Protein AF-A0A8S8XP30-F1 (afdb_monomer_lite)

Secondary structure (DSSP, 8-state):
-TT-TTSSSGGGPPPPTTS---EEEEEE-TTT--EEEEEEE-S-S-HHHHHHHHHHHHHHHHHHHHHT-

Structure (mmCIF, N/CA/C/O backbone):
data_AF-A0A8S8XP30-F1
#
_entry.id   AF-A0A8S8XP30-F1
#
loop_
_atom_site.group_PDB
_atom_site.id
_atom_site.type_symbol
_atom_site.label_atom_id
_atom_site.label_alt_id
_atom_site.label_comp_id
_atom_site.label_asym_id
_atom_site.label_entity_id
_atom_site.label_seq_id
_atom_site.pdbx_PDB_ins_code
_atom_site.Cartn_x
_atom_site.Cartn_y
_atom_site.Cartn_z
_atom_site.occupancy
_atom_site.B_iso_or_equiv
_atom_site.auth_seq_id
_atom_site.auth_comp_id
_atom_site.auth_asym_id
_atom_site.auth_atom_id
_atom_site.pdbx_PDB_model_num
ATOM 1 N N . MET A 1 1 ? -8.379 -6.034 -3.673 1.00 91.81 1 MET A N 1
ATOM 2 C CA . MET A 1 1 ? -7.773 -6.030 -2.326 1.00 91.81 1 MET A CA 1
ATOM 3 C C . MET A 1 1 ? -8.037 -4.713 -1.612 1.00 91.81 1 MET A C 1
ATOM 5 O O . MET A 1 1 ? -8.910 -4.717 -0.777 1.00 91.81 1 MET A O 1
ATOM 9 N N . GLU A 1 2 ? -7.429 -3.575 -1.969 1.00 97.25 2 GLU A N 1
ATOM 10 C CA . GLU A 1 2 ? -7.622 -2.308 -1.209 1.00 97.25 2 GLU A CA 1
ATOM 11 C C . GLU A 1 2 ? -9.064 -1.743 -1.173 1.00 97.25 2 GLU A C 1
ATOM 13 O O . GLU A 1 2 ? -9.363 -0.874 -0.363 1.00 97.25 2 GLU A O 1
ATOM 18 N N . ASN A 1 3 ? -9.952 -2.198 -2.065 1.00 97.62 3 ASN A N 1
ATOM 19 C CA . ASN A 1 3 ? -11.388 -1.870 -2.065 1.00 97.62 3 ASN A CA 1
ATOM 20 C C . ASN A 1 3 ? -12.260 -2.977 -1.440 1.00 97.62 3 ASN A C 1
ATOM 22 O O . ASN A 1 3 ? -13.479 -2.883 -1.503 1.00 97.62 3 ASN A O 1
ATOM 26 N N . GLU A 1 4 ? -11.661 -4.048 -0.928 1.00 97.56 4 GLU A N 1
ATOM 27 C CA . GLU A 1 4 ? -12.370 -5.160 -0.296 1.00 97.56 4 GLU A CA 1
ATOM 28 C C . GLU A 1 4 ? -12.246 -4.991 1.225 1.00 97.56 4 GLU A C 1
ATOM 30 O O . GLU A 1 4 ? -11.132 -5.104 1.741 1.00 97.56 4 GLU A O 1
ATOM 35 N N . PRO A 1 5 ? -13.341 -4.684 1.943 1.00 96.75 5 PRO A N 1
ATOM 36 C CA . PRO A 1 5 ? -13.286 -4.370 3.371 1.00 96.75 5 PRO A CA 1
ATOM 37 C C . PRO A 1 5 ? -12.876 -5.555 4.251 1.00 96.75 5 PRO A C 1
ATOM 39 O O . PRO A 1 5 ? -12.476 -5.342 5.391 1.00 96.75 5 PRO A O 1
ATOM 42 N N . LEU A 1 6 ? -12.957 -6.791 3.750 1.00 97.81 6 LEU A N 1
ATOM 43 C CA . LEU A 1 6 ? -12.547 -7.978 4.504 1.00 97.81 6 LEU A CA 1
ATOM 44 C C . LEU A 1 6 ? -11.026 -8.169 4.578 1.00 97.81 6 LEU A C 1
ATOM 46 O O . LEU A 1 6 ? -10.555 -9.005 5.350 1.00 97.81 6 LEU A O 1
ATOM 50 N N . PHE A 1 7 ? -10.245 -7.423 3.794 1.00 97.69 7 PHE A N 1
ATOM 51 C CA . PHE A 1 7 ? -8.788 -7.485 3.851 1.00 97.69 7 PHE A CA 1
ATOM 52 C C . PHE A 1 7 ? -8.208 -6.308 4.626 1.00 97.69 7 PHE A C 1
ATOM 54 O O . PHE A 1 7 ? -8.647 -5.174 4.471 1.00 97.69 7 PHE A O 1
ATOM 61 N N . ASN A 1 8 ? -7.138 -6.570 5.382 1.00 96.62 8 ASN A N 1
ATOM 6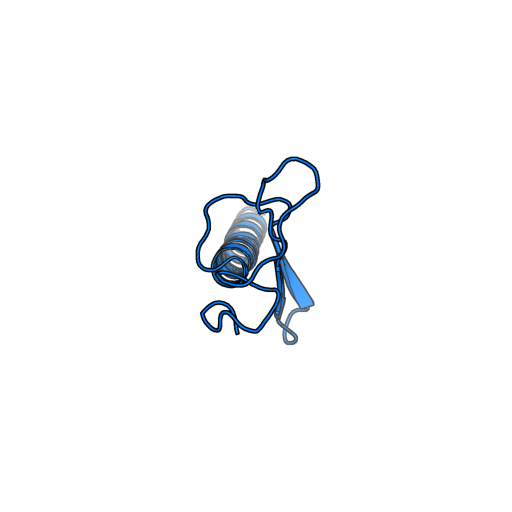2 C CA . ASN A 1 8 ? -6.351 -5.541 6.061 1.00 96.62 8 ASN A CA 1
ATOM 63 C C . ASN A 1 8 ? -5.498 -4.734 5.062 1.00 96.62 8 ASN A C 1
ATOM 65 O O . ASN A 1 8 ? -4.278 -4.879 5.001 1.00 96.62 8 ASN A O 1
ATOM 69 N N . ALA A 1 9 ? -6.158 -3.943 4.219 1.00 96.94 9 ALA A N 1
ATOM 70 C CA . ALA A 1 9 ? -5.557 -3.027 3.260 1.00 96.94 9 ALA A CA 1
ATOM 71 C C . ALA A 1 9 ? -6.594 -1.996 2.791 1.00 96.94 9 ALA A C 1
ATOM 73 O O . ALA A 1 9 ? -7.761 -2.334 2.582 1.00 96.94 9 ALA A O 1
ATOM 74 N N . GLY A 1 10 ? -6.164 -0.762 2.521 1.00 96.38 10 GLY A N 1
ATOM 75 C CA . GLY A 1 10 ? -7.049 0.275 1.992 1.00 96.38 10 GLY A CA 1
ATOM 76 C C . GLY A 1 10 ? -8.245 0.518 2.915 1.00 96.38 10 GLY A C 1
ATOM 77 O O . GLY A 1 10 ? -8.084 0.888 4.073 1.00 96.38 10 GLY A O 1
ATOM 78 N N . ILE A 1 11 ? -9.462 0.298 2.411 1.00 96.12 11 ILE A N 1
ATOM 79 C CA . ILE A 1 11 ? -10.686 0.551 3.189 1.00 96.12 11 ILE A CA 1
ATOM 80 C C . ILE A 1 11 ? -10.887 -0.407 4.376 1.00 96.12 11 ILE A C 1
ATOM 82 O O . ILE A 1 11 ? -11.654 -0.076 5.273 1.00 96.12 11 ILE A O 1
ATOM 86 N N . GLY A 1 12 ? -10.238 -1.576 4.373 1.00 96.69 12 GLY A N 1
ATOM 87 C CA . GLY A 1 12 ? -10.332 -2.580 5.441 1.00 96.69 12 GLY A CA 1
ATOM 88 C C . GLY A 1 12 ? -9.156 -2.552 6.422 1.00 96.69 12 GLY A C 1
ATOM 89 O O . GLY A 1 12 ? -8.969 -3.493 7.190 1.00 96.69 12 GLY A O 1
ATOM 90 N N . SER A 1 13 ? -8.322 -1.508 6.377 1.00 97.31 13 SER A N 1
ATOM 91 C CA . SER A 1 13 ? -7.146 -1.401 7.238 1.00 97.31 13 SER A CA 1
ATOM 92 C C . SER A 1 13 ? -7.497 -1.361 8.723 1.00 97.31 13 SER A C 1
ATOM 94 O O . SER A 1 13 ? -8.436 -0.689 9.151 1.00 97.31 13 SER A O 1
ATOM 96 N N . VAL A 1 14 ? -6.699 -2.083 9.508 1.00 96.81 14 VAL A N 1
ATOM 97 C CA . VAL A 1 14 ? -6.830 -2.117 10.965 1.00 96.81 14 VAL A CA 1
ATOM 98 C C . VAL A 1 14 ? -6.565 -0.748 11.585 1.00 96.81 14 VAL A C 1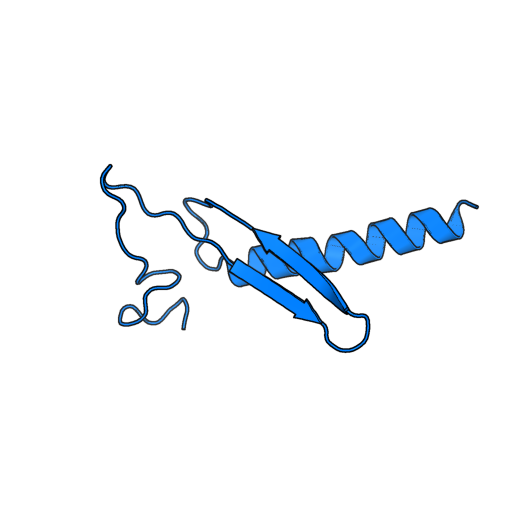
ATOM 100 O O . VAL A 1 14 ? -5.781 0.056 11.081 1.00 96.81 14 VAL A O 1
ATOM 103 N N . ILE A 1 15 ? -7.230 -0.504 12.709 1.00 96.75 15 ILE A N 1
ATOM 104 C CA . ILE A 1 15 ? -7.118 0.733 13.475 1.00 96.75 15 ILE A CA 1
ATOM 105 C C . ILE A 1 15 ? -5.979 0.577 14.490 1.00 96.75 15 ILE A C 1
ATOM 107 O O . ILE A 1 15 ? -5.891 -0.437 15.185 1.00 96.75 15 ILE A O 1
ATOM 111 N N . ALA A 1 16 ? -5.101 1.574 14.561 1.00 96.00 16 ALA A N 1
ATOM 112 C CA . ALA A 1 16 ? -4.015 1.649 15.526 1.00 96.00 16 ALA A CA 1
ATOM 113 C C . ALA A 1 16 ? -4.534 1.947 16.945 1.00 96.00 16 ALA A C 1
ATOM 115 O O . ALA A 1 16 ? -5.683 2.336 17.149 1.00 96.00 16 ALA A O 1
ATOM 116 N N . ALA A 1 17 ? -3.671 1.789 17.951 1.00 97.12 17 ALA A N 1
ATOM 117 C CA . ALA A 1 17 ? -4.046 1.973 19.356 1.00 97.12 17 ALA A CA 1
ATOM 118 C C . ALA A 1 17 ? -4.557 3.391 19.687 1.00 97.12 17 ALA A C 1
ATOM 120 O O . ALA A 1 17 ? -5.332 3.561 20.624 1.00 97.12 17 ALA A O 1
ATOM 121 N N . ASP A 1 18 ? -4.144 4.398 18.917 1.00 96.38 18 ASP A N 1
ATOM 122 C CA . ASP A 1 18 ? -4.583 5.791 19.049 1.00 96.38 18 ASP A CA 1
ATOM 123 C C . ASP A 1 18 ? -5.876 6.107 18.269 1.00 96.38 18 ASP A C 1
ATOM 125 O O . ASP A 1 18 ? -6.309 7.258 18.220 1.00 96.38 18 ASP A O 1
ATOM 129 N N . GLY A 1 19 ? -6.502 5.099 17.653 1.00 96.56 19 GLY A N 1
ATOM 130 C CA . GLY A 1 19 ? -7.707 5.255 16.841 1.00 96.56 19 GLY A CA 1
ATOM 131 C C . GLY A 1 19 ? -7.445 5.697 15.398 1.00 96.56 19 GLY A C 1
ATOM 132 O O . GLY A 1 19 ? -8.400 5.864 14.637 1.00 96.56 19 GLY A O 1
ATOM 133 N N . SER A 1 20 ? -6.185 5.890 14.993 1.00 96.69 20 SER A N 1
ATOM 134 C CA . SER A 1 20 ? -5.839 6.253 13.617 1.00 96.69 20 SER A CA 1
ATOM 135 C C . SER A 1 20 ? -5.813 5.038 12.680 1.00 96.69 20 SER A C 1
ATOM 137 O O . SER A 1 20 ? -5.679 3.895 13.109 1.00 96.69 20 SER A O 1
ATOM 139 N N . VAL A 1 21 ? -5.936 5.283 11.373 1.00 96.69 21 VAL A N 1
ATOM 140 C CA . VAL A 1 21 ? -5.670 4.277 10.333 1.00 96.69 21 VAL A CA 1
ATOM 141 C C . VAL A 1 21 ? -4.475 4.749 9.524 1.00 96.69 21 VAL A C 1
ATOM 143 O O . VAL A 1 21 ? -4.542 5.783 8.851 1.00 96.69 21 VAL A O 1
ATOM 146 N N . THR A 1 22 ? -3.396 3.978 9.590 1.00 97.31 22 THR A N 1
ATOM 147 C CA . THR A 1 22 ? -2.162 4.191 8.836 1.00 97.31 22 THR A CA 1
ATOM 148 C C . THR A 1 22 ? -1.936 3.008 7.907 1.00 97.31 22 THR A C 1
ATOM 150 O O . THR A 1 22 ? -2.350 1.881 8.183 1.00 97.31 22 THR A O 1
ATOM 153 N N . MET A 1 23 ? -1.335 3.274 6.753 1.00 98.00 23 MET A N 1
ATOM 154 C CA . MET A 1 23 ? -1.097 2.250 5.743 1.00 98.00 23 MET A CA 1
ATOM 155 C C . MET A 1 23 ? 0.306 2.366 5.171 1.00 98.00 23 MET A C 1
ATOM 157 O O . MET A 1 23 ? 0.810 3.469 4.945 1.00 98.00 23 MET A O 1
ATOM 161 N N . ASP A 1 24 ? 0.869 1.207 4.854 1.00 98.00 24 ASP A N 1
ATOM 162 C CA . ASP A 1 24 ? 2.120 1.060 4.127 1.00 98.00 24 ASP A CA 1
ATOM 163 C C . ASP A 1 24 ? 1.845 0.299 2.831 1.00 98.00 24 ASP A C 1
ATOM 165 O O . ASP A 1 24 ? 1.004 -0.602 2.784 1.00 98.00 24 ASP A O 1
ATOM 169 N N . ALA A 1 25 ? 2.553 0.652 1.762 1.00 98.38 25 ALA A N 1
ATOM 170 C CA . ALA A 1 25 ? 2.517 -0.108 0.520 1.00 98.38 25 ALA A CA 1
ATOM 171 C C . ALA A 1 25 ? 3.833 0.020 -0.236 1.00 98.38 25 ALA A C 1
ATOM 173 O O . ALA A 1 25 ? 4.461 1.079 -0.255 1.00 98.38 25 ALA A O 1
ATOM 174 N N . SER A 1 26 ? 4.222 -1.057 -0.910 1.00 98.06 26 SER A N 1
ATOM 175 C CA . SER A 1 26 ? 5.414 -1.104 -1.746 1.00 98.06 26 SER A CA 1
ATOM 176 C C . SER A 1 26 ? 5.148 -1.854 -3.045 1.00 98.06 26 SER A C 1
ATOM 178 O O . SER A 1 26 ? 4.273 -2.716 -3.133 1.00 98.06 26 SER A O 1
ATOM 180 N N . ILE A 1 27 ? 5.900 -1.491 -4.078 1.00 97.69 27 ILE A N 1
ATOM 181 C CA . ILE A 1 27 ? 5.887 -2.144 -5.381 1.00 97.69 27 ILE A CA 1
ATOM 182 C C . ILE A 1 27 ? 7.308 -2.215 -5.932 1.00 97.69 27 ILE A C 1
ATOM 184 O O . ILE A 1 27 ? 8.088 -1.275 -5.787 1.00 97.69 27 ILE A O 1
ATOM 188 N N . MET A 1 28 ? 7.621 -3.327 -6.589 1.00 97.38 28 MET A N 1
ATOM 189 C CA . MET A 1 28 ? 8.875 -3.550 -7.301 1.00 97.38 28 MET A CA 1
ATOM 190 C C . MET A 1 28 ? 8.565 -3.945 -8.741 1.00 97.38 28 MET A C 1
ATOM 192 O O . MET A 1 28 ? 7.647 -4.730 -8.991 1.00 97.38 28 MET A O 1
ATOM 196 N N . ARG A 1 29 ? 9.337 -3.423 -9.692 1.00 95.56 29 ARG A N 1
ATOM 197 C CA . ARG A 1 29 ? 9.303 -3.858 -11.086 1.00 95.56 29 ARG A CA 1
ATOM 198 C C . ARG A 1 29 ? 10.451 -4.837 -11.322 1.00 95.56 29 ARG A C 1
ATOM 200 O O . ARG A 1 29 ? 11.615 -4.490 -11.187 1.00 95.56 29 ARG A O 1
ATOM 207 N N . GLY A 1 30 ? 10.123 -6.077 -11.679 1.00 96.69 30 GLY A N 1
ATOM 208 C CA . GLY A 1 30 ? 11.126 -7.139 -11.821 1.00 96.69 30 GLY A CA 1
ATOM 209 C C . GLY A 1 30 ? 12.092 -6.973 -13.000 1.00 96.69 30 GLY A C 1
ATOM 210 O O . GLY A 1 30 ? 13.140 -7.604 -13.003 1.00 96.69 30 GLY A O 1
ATOM 211 N N . SER A 1 31 ? 11.768 -6.145 -13.998 1.00 95.62 31 SER A N 1
ATOM 212 C CA . SER A 1 31 ? 12.599 -5.973 -15.199 1.00 95.62 31 SER A CA 1
ATOM 213 C C . SER A 1 31 ? 13.869 -5.152 -14.966 1.00 95.62 31 SER A C 1
ATOM 215 O O . SER A 1 31 ? 14.852 -5.344 -15.670 1.00 95.62 31 SER A O 1
ATOM 217 N N . ASP A 1 32 ? 13.833 -4.212 -14.023 1.00 92.19 32 ASP A N 1
ATOM 218 C CA . ASP A 1 32 ? 14.902 -3.241 -13.752 1.00 92.19 32 ASP A CA 1
ATOM 219 C C . ASP A 1 32 ? 15.220 -3.122 -12.252 1.00 92.19 32 ASP A C 1
ATOM 221 O O . ASP A 1 32 ? 15.999 -2.262 -11.847 1.00 92.19 32 ASP A O 1
ATOM 225 N N . SER A 1 33 ? 14.610 -3.976 -11.425 1.00 93.69 33 SER A N 1
ATOM 226 C CA . SER A 1 33 ? 14.708 -3.961 -9.961 1.00 93.69 33 SER A CA 1
ATOM 227 C C . SER A 1 33 ? 14.324 -2.622 -9.317 1.00 93.69 33 SER A C 1
ATOM 229 O O . SER A 1 33 ? 14.618 -2.398 -8.142 1.00 93.69 33 SER A O 1
ATOM 231 N N . ALA A 1 34 ? 13.653 -1.726 -10.048 1.00 95.00 34 ALA A N 1
ATOM 232 C CA . ALA A 1 34 ? 13.206 -0.459 -9.496 1.00 95.00 34 ALA A CA 1
ATOM 233 C C . ALA A 1 34 ? 12.103 -0.710 -8.457 1.00 95.00 34 ALA A C 1
ATOM 235 O O . ALA A 1 34 ? 11.234 -1.570 -8.640 1.00 95.00 34 ALA A O 1
ATOM 236 N N . ALA A 1 35 ? 12.111 0.071 -7.377 1.00 96.06 35 ALA A N 1
ATOM 237 C CA . ALA A 1 35 ? 11.139 -0.038 -6.297 1.00 96.06 35 ALA A CA 1
ATOM 238 C C . ALA A 1 35 ? 10.565 1.328 -5.905 1.00 96.06 35 ALA A C 1
ATOM 240 O O . ALA A 1 35 ? 11.210 2.366 -6.051 1.00 96.06 35 ALA A O 1
ATOM 241 N N . GLY A 1 36 ? 9.337 1.314 -5.395 1.00 97.31 36 GLY A N 1
ATOM 242 C CA . GLY A 1 36 ? 8.676 2.474 -4.813 1.00 97.31 36 GLY A CA 1
ATOM 243 C C . GLY A 1 36 ? 7.858 2.060 -3.600 1.00 97.31 36 GLY A C 1
ATOM 244 O O . GLY A 1 36 ? 7.272 0.976 -3.576 1.00 97.31 36 GLY A O 1
ATOM 245 N N . SER A 1 37 ? 7.819 2.917 -2.587 1.00 98.00 37 SER A N 1
ATOM 246 C CA . SER A 1 37 ? 7.056 2.672 -1.368 1.00 98.00 37 SER A CA 1
ATOM 247 C C . SER A 1 37 ? 6.492 3.959 -0.786 1.00 98.00 37 SER A C 1
ATOM 249 O O . SER A 1 37 ? 6.971 5.061 -1.058 1.00 98.00 37 SER A O 1
ATOM 251 N N . VAL A 1 38 ? 5.450 3.795 0.018 1.00 98.00 38 VAL A N 1
ATOM 252 C CA . VAL A 1 38 ? 4.919 4.809 0.923 1.00 98.00 38 VAL A CA 1
ATOM 253 C C . VAL A 1 38 ? 4.716 4.167 2.287 1.00 98.00 38 VAL A C 1
ATOM 255 O O . VAL A 1 38 ? 4.371 2.987 2.365 1.00 98.00 38 VAL A O 1
ATOM 258 N N . VAL A 1 39 ? 4.942 4.940 3.346 1.00 97.75 39 VAL A N 1
ATOM 259 C CA . VAL A 1 39 ? 4.816 4.470 4.727 1.00 97.75 39 VAL A CA 1
ATOM 260 C C . VAL A 1 39 ? 4.038 5.468 5.569 1.00 97.75 39 VAL A C 1
ATOM 262 O O . VAL A 1 39 ? 4.101 6.675 5.323 1.00 97.75 39 VAL A O 1
ATOM 265 N N . ASN A 1 40 ? 3.321 4.955 6.561 1.00 96.88 40 ASN A N 1
ATOM 266 C CA . ASN A 1 40 ? 2.546 5.695 7.543 1.00 96.88 40 ASN A CA 1
ATOM 267 C C . ASN A 1 40 ? 1.573 6.711 6.916 1.00 96.88 40 ASN A C 1
ATOM 269 O O . ASN A 1 40 ? 1.351 7.798 7.456 1.00 96.88 40 ASN A O 1
ATOM 273 N N . VAL A 1 41 ? 1.012 6.394 5.742 1.00 97.31 41 VAL A N 1
ATOM 274 C CA . VAL A 1 41 ? 0.111 7.326 5.058 1.00 97.31 41 VAL A CA 1
ATOM 275 C C . VAL A 1 41 ? -1.273 7.257 5.676 1.00 97.31 41 VAL A C 1
ATOM 277 O O . VAL A 1 41 ? -1.837 6.186 5.890 1.00 97.31 41 VAL A O 1
ATOM 280 N N . THR A 1 42 ? -1.841 8.428 5.924 1.00 94.44 42 THR A N 1
ATOM 281 C CA . THR A 1 42 ? -3.214 8.594 6.386 1.00 94.44 42 THR A CA 1
ATOM 282 C C . THR A 1 42 ? -3.975 9.315 5.272 1.00 94.44 42 THR A C 1
ATOM 284 O O . THR A 1 42 ? -3.444 10.233 4.650 1.00 94.44 42 THR A O 1
ATOM 287 N N . LYS A 1 43 ? -5.213 8.901 4.965 1.00 92.00 43 LYS A N 1
ATOM 288 C CA . LYS A 1 43 ? -6.087 9.521 3.932 1.00 92.00 43 LYS A CA 1
ATOM 289 C C . LYS A 1 43 ? -5.744 9.242 2.454 1.00 92.00 43 LYS A C 1
ATOM 291 O O . LYS A 1 43 ? -6.150 10.004 1.579 1.00 92.00 43 LYS A O 1
ATOM 296 N N . ILE A 1 44 ? -5.077 8.130 2.138 1.00 95.06 44 ILE A N 1
ATOM 297 C CA . ILE A 1 44 ? -4.918 7.658 0.749 1.00 95.06 44 ILE A CA 1
ATOM 298 C C . ILE A 1 44 ? -5.805 6.435 0.528 1.00 95.06 44 ILE A C 1
ATOM 300 O O . ILE A 1 44 ? -5.611 5.414 1.172 1.00 95.06 44 ILE A O 1
ATOM 304 N N . ARG A 1 45 ? -6.753 6.511 -0.417 1.00 95.25 45 ARG A N 1
ATOM 305 C CA . ARG A 1 45 ? -7.657 5.383 -0.726 1.00 95.25 45 ARG A CA 1
ATOM 306 C C . ARG A 1 45 ? -6.918 4.156 -1.278 1.00 95.25 45 ARG A C 1
ATOM 308 O O . ARG A 1 45 ? -7.328 3.032 -1.025 1.00 95.25 45 ARG A O 1
ATOM 315 N N . HIS A 1 46 ? -5.855 4.394 -2.048 1.00 97.75 46 HIS A N 1
ATOM 316 C CA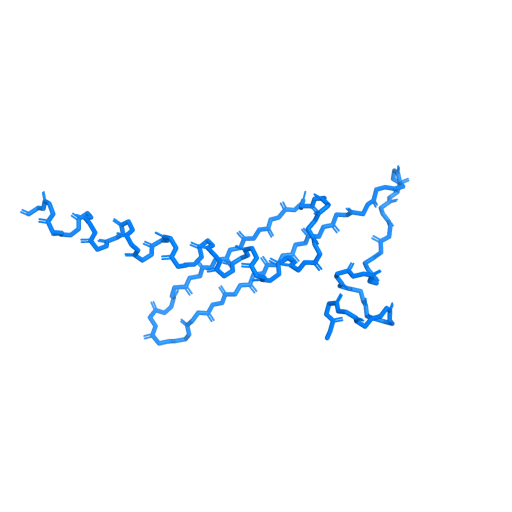 . HIS A 1 46 ? -5.065 3.365 -2.729 1.00 97.75 46 HIS A CA 1
ATOM 317 C C . HIS A 1 46 ? -3.561 3.547 -2.483 1.00 97.75 46 HIS A C 1
ATOM 319 O O . HIS A 1 46 ? -2.875 4.101 -3.353 1.00 97.75 46 HIS A O 1
ATOM 325 N N . PRO A 1 47 ? -3.036 3.146 -1.311 1.00 98.12 47 PRO A N 1
ATOM 326 C CA . PRO A 1 47 ? -1.611 3.248 -0.996 1.00 98.12 47 PRO A CA 1
ATOM 327 C C . PRO A 1 47 ? -0.693 2.679 -2.089 1.00 98.12 47 PRO A C 1
ATOM 329 O O . PRO A 1 47 ? 0.315 3.305 -2.424 1.00 98.12 47 PRO A O 1
ATOM 332 N N . ILE A 1 48 ? -1.070 1.574 -2.747 1.00 98.31 48 ILE A N 1
ATOM 333 C CA . ILE A 1 48 ? -0.255 0.976 -3.817 1.00 98.31 48 ILE A CA 1
ATOM 334 C C . ILE A 1 48 ? -0.099 1.891 -5.039 1.00 98.31 48 ILE A C 1
ATOM 336 O O . ILE A 1 48 ? 0.945 1.896 -5.693 1.00 98.31 48 ILE A O 1
ATOM 340 N N . ARG A 1 49 ? -1.106 2.720 -5.346 1.00 98.00 49 ARG A N 1
ATOM 341 C CA . ARG A 1 49 ? -1.012 3.700 -6.440 1.00 98.00 49 ARG A CA 1
ATOM 342 C C . ARG A 1 49 ? -0.050 4.828 -6.087 1.00 98.00 49 ARG A C 1
ATOM 344 O O . ARG A 1 49 ? 0.679 5.286 -6.961 1.00 98.00 49 ARG A O 1
ATOM 351 N N . ALA A 1 50 ? -0.009 5.243 -4.822 1.00 97.56 50 ALA A N 1
ATOM 352 C CA . ALA A 1 50 ? 0.971 6.220 -4.362 1.00 97.56 50 ALA A CA 1
ATOM 353 C C . ALA A 1 50 ? 2.400 5.653 -4.453 1.00 97.56 50 ALA A C 1
ATOM 355 O O . ALA A 1 50 ? 3.276 6.308 -5.014 1.00 97.56 50 ALA A O 1
ATOM 356 N N . ALA A 1 51 ? 2.615 4.402 -4.028 1.00 98.06 51 ALA A N 1
ATOM 357 C CA . ALA A 1 51 ? 3.898 3.711 -4.191 1.00 98.06 51 ALA A CA 1
ATOM 358 C C . ALA A 1 51 ? 4.324 3.591 -5.670 1.00 98.06 51 ALA A C 1
ATOM 360 O O . ALA A 1 51 ? 5.493 3.785 -6.004 1.00 98.06 51 ALA A O 1
ATOM 361 N N . LYS A 1 52 ? 3.373 3.350 -6.585 1.00 97.75 52 LYS A N 1
ATOM 362 C CA . LYS A 1 52 ? 3.631 3.333 -8.035 1.00 97.75 52 LYS A CA 1
ATOM 363 C C . LYS A 1 52 ? 4.076 4.694 -8.577 1.00 97.75 52 LYS A C 1
ATOM 365 O O . LYS A 1 52 ? 4.979 4.743 -9.404 1.00 97.75 52 LYS A O 1
ATOM 370 N N . ILE A 1 53 ? 3.492 5.791 -8.092 1.00 97.06 53 ILE A N 1
ATOM 371 C CA . ILE A 1 53 ? 3.931 7.144 -8.468 1.00 97.06 53 ILE A CA 1
ATOM 372 C C . ILE A 1 53 ? 5.376 7.388 -8.013 1.00 97.06 53 ILE A C 1
ATOM 374 O O . ILE A 1 53 ? 6.155 7.972 -8.763 1.00 97.06 53 ILE A O 1
ATOM 378 N N . VAL A 1 54 ? 5.754 6.919 -6.818 1.00 96.19 54 VAL A N 1
ATOM 379 C CA . VAL A 1 54 ? 7.142 7.005 -6.326 1.00 96.19 54 VAL A CA 1
ATOM 380 C C . VAL A 1 54 ? 8.099 6.240 -7.247 1.00 96.19 54 VAL A C 1
ATOM 382 O O . VAL A 1 54 ? 9.104 6.807 -7.675 1.00 96.19 54 VAL A O 1
ATOM 385 N N . LEU A 1 55 ? 7.754 4.999 -7.612 1.00 96.06 55 LEU A N 1
ATOM 386 C CA . LEU A 1 55 ? 8.520 4.182 -8.564 1.00 96.06 55 LEU A CA 1
ATOM 387 C C . LEU A 1 55 ? 8.731 4.909 -9.904 1.00 96.06 55 LEU A C 1
ATOM 389 O O . LEU A 1 55 ? 9.833 4.919 -10.447 1.00 96.06 55 LEU A O 1
ATOM 393 N N . ASP A 1 56 ? 7.675 5.514 -10.450 1.00 94.50 56 ASP A N 1
ATOM 394 C CA . ASP A 1 56 ? 7.726 6.147 -11.771 1.00 94.50 56 ASP A CA 1
ATOM 395 C C . ASP A 1 56 ? 8.526 7.455 -11.765 1.00 94.50 56 ASP A C 1
ATOM 397 O O . ASP A 1 56 ? 9.242 7.745 -12.725 1.00 94.50 56 ASP A O 1
ATOM 401 N N . LYS A 1 57 ? 8.467 8.225 -10.670 1.00 89.50 57 LYS A N 1
ATOM 402 C CA . LYS A 1 57 ? 9.261 9.454 -10.521 1.00 89.50 57 LYS A CA 1
ATOM 403 C C . LYS A 1 57 ? 10.758 9.185 -10.378 1.00 89.50 57 LYS A C 1
ATOM 405 O O . LYS A 1 57 ? 11.547 9.969 -10.893 1.00 89.50 57 LYS A O 1
ATOM 410 N N . GLN A 1 58 ? 11.145 8.084 -9.730 1.00 74.00 58 GLN A N 1
ATOM 411 C CA . GLN A 1 58 ? 12.550 7.666 -9.623 1.00 74.00 58 GLN A CA 1
ATOM 412 C C . GLN A 1 58 ? 13.199 7.424 -10.997 1.00 74.00 58 GLN A C 1
ATOM 414 O O . GL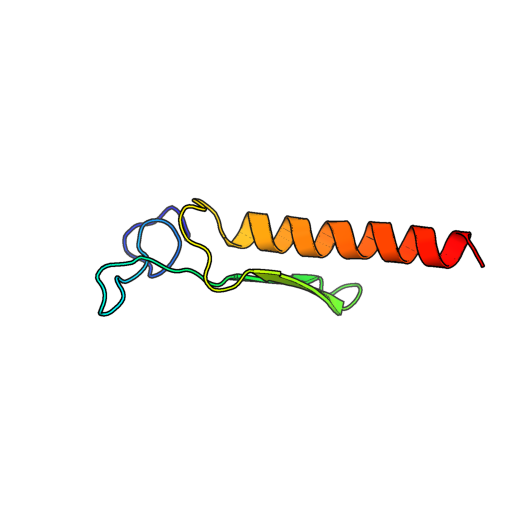N A 1 58 ? 14.355 7.779 -11.213 1.00 74.00 58 GLN A O 1
ATOM 419 N N . LEU A 1 59 ? 12.460 6.867 -11.960 1.00 65.44 59 LEU A N 1
ATOM 420 C CA . LEU A 1 59 ? 12.983 6.640 -13.313 1.00 65.44 59 LEU A CA 1
ATOM 421 C C . LEU A 1 59 ? 13.206 7.946 -14.071 1.00 65.44 59 LEU A C 1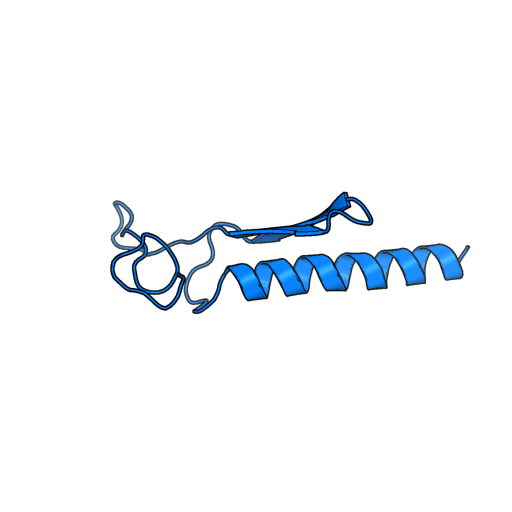
ATOM 423 O O . LEU A 1 59 ? 14.234 8.099 -14.724 1.00 65.44 59 LEU A O 1
ATOM 427 N N . ALA A 1 60 ? 12.261 8.884 -13.964 1.00 62.88 60 ALA A N 1
ATOM 428 C CA . ALA A 1 60 ? 12.384 10.194 -14.594 1.00 62.88 60 ALA A CA 1
ATOM 429 C C . ALA A 1 60 ? 13.608 10.954 -14.057 1.00 62.88 60 ALA A C 1
ATOM 431 O O . ALA A 1 60 ? 14.416 11.434 -14.847 1.00 62.88 60 ALA A O 1
ATOM 432 N N . SER A 1 61 ? 13.815 10.964 -12.733 1.00 61.09 61 SER A N 1
ATOM 433 C CA . SER A 1 61 ? 14.989 11.616 -12.140 1.00 61.09 61 SER A CA 1
ATOM 434 C C . SER A 1 61 ? 16.308 10.952 -12.537 1.00 61.09 61 SER A C 1
ATOM 436 O O . SER A 1 61 ? 17.298 11.648 -12.743 1.00 61.09 61 SER A O 1
ATOM 438 N N . ASN A 1 62 ? 16.338 9.621 -12.665 1.00 59.88 62 ASN A N 1
ATOM 439 C CA . ASN A 1 62 ? 17.553 8.898 -13.049 1.00 59.88 62 ASN A CA 1
ATOM 440 C C . ASN A 1 62 ? 17.905 9.110 -14.529 1.00 59.88 62 ASN A C 1
ATOM 442 O O . ASN A 1 62 ? 19.085 9.205 -14.861 1.00 59.88 62 ASN A O 1
ATOM 446 N N . ALA A 1 63 ? 16.903 9.215 -15.407 1.00 59.81 63 ALA A N 1
ATOM 447 C CA . ALA A 1 63 ? 17.104 9.509 -16.825 1.00 59.81 63 ALA A CA 1
ATOM 448 C C . ALA A 1 63 ? 17.611 10.944 -17.053 1.00 59.81 63 ALA A C 1
ATOM 450 O O . ALA A 1 63 ? 18.535 11.149 -17.839 1.00 59.81 63 ALA A O 1
ATOM 451 N N . GLU A 1 64 ? 17.062 11.925 -16.330 1.00 57.47 64 GLU A N 1
ATOM 452 C CA . GLU A 1 64 ? 17.533 13.315 -16.380 1.00 57.47 64 GLU A CA 1
ATOM 453 C C . GLU A 1 64 ? 18.972 13.449 -15.862 1.00 57.47 64 GLU A C 1
ATOM 455 O O . GLU A 1 64 ? 19.800 14.080 -16.517 1.00 57.47 64 GLU A O 1
ATOM 460 N N . TRP A 1 65 ? 19.305 12.788 -14.746 1.00 54.44 65 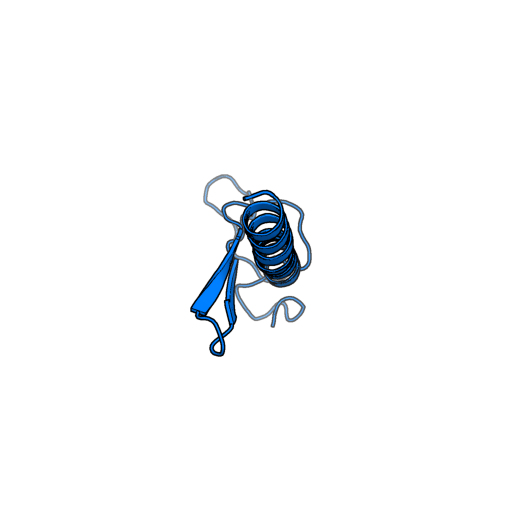TRP A N 1
ATOM 461 C CA . TRP A 1 65 ? 20.671 12.765 -14.206 1.00 54.44 65 TRP A CA 1
ATOM 462 C C . TRP A 1 65 ? 21.699 12.145 -15.158 1.00 54.44 65 TRP A C 1
ATOM 464 O O . TRP A 1 65 ? 22.851 12.580 -15.181 1.00 54.44 65 TRP A O 1
ATOM 474 N N . TYR A 1 66 ? 21.314 11.117 -15.920 1.00 53.41 66 TYR A N 1
ATOM 475 C CA . TYR A 1 66 ? 22.204 10.480 -16.895 1.00 53.41 66 TYR A CA 1
ATOM 476 C C . TYR A 1 66 ? 22.413 11.340 -18.145 1.00 53.41 66 TYR A C 1
ATOM 478 O O . TYR A 1 66 ? 23.492 11.309 -18.721 1.00 53.41 66 TYR A O 1
ATOM 486 N N . CYS A 1 67 ? 21.400 12.103 -18.564 1.00 52.78 67 CYS A N 1
ATOM 487 C CA . CYS A 1 67 ? 21.473 12.953 -19.754 1.00 52.78 67 CYS A CA 1
ATOM 488 C C . CYS A 1 67 ? 22.184 14.298 -19.498 1.00 52.78 67 CYS A C 1
ATOM 490 O O . CYS A 1 67 ? 22.545 14.987 -20.450 1.00 52.78 67 CYS A O 1
ATOM 492 N N . SER A 1 68 ? 22.378 14.685 -18.231 1.00 56.28 68 SER A N 1
ATOM 493 C CA . SER A 1 68 ? 23.080 15.913 -17.831 1.00 56.28 68 SER A CA 1
ATOM 494 C C . SER A 1 68 ? 24.562 15.708 -17.464 1.00 56.28 68 SER A C 1
ATOM 496 O O . SER A 1 68 ? 25.162 16.612 -16.877 1.00 56.28 68 SER A O 1
ATOM 498 N N . ARG A 1 69 ? 25.138 14.530 -17.733 1.00 44.03 69 ARG A N 1
ATOM 499 C CA . ARG A 1 69 ? 26.573 14.217 -17.604 1.00 44.03 69 ARG A CA 1
ATOM 500 C C . ARG A 1 69 ? 27.159 13.898 -18.971 1.00 44.03 69 ARG A C 1
ATOM 502 O O . ARG A 1 69 ? 28.352 14.217 -19.153 1.00 44.03 69 ARG A O 1
#

Radius of gyration: 15.12 Å; chains: 1; bounding box: 40×24×39 Å

pLDDT: mean 89.88, std 14.81, range [44.03, 98.38]

Foldseek 3Di:
DLPDLVDCHQNVNDADPVRFGFDKDKDADPVVRQIFIDGRDGPDNHRPVVRVVRSVVVVVVVVVVVVVD

Sequence (69 aa):
MENEPLFNAGIGSVIAADGSVTMDASIMRGSDSAAGSVVNVTKIRHPIRAAKIVLDKQLASNAEWYCSR